Protein AF-A0A259KU81-F1 (afdb_monomer_lite)

Foldseek 3Di:
DQAPVLLVLLVVLLVLLVVLLVCQQVDPPDDDDDPVVVVVVVVVVVVVCVVVVVCLVVPQQVPAPDPVDRVVSSVVVVVVVVVVVVVVVVVVVVVVVVVVVVCHDPNSNVVSNVSSVVSNVVSVVSVVVSVD

Radius of gyration: 19.54 Å; chains: 1; bounding box: 44×26×51 Å

pLDDT: mean 87.18, std 9.63, range [45.22, 97.5]

Secondary structure (DSSP, 8-state):
--SHHHHHHHHHHHHHHHHHHHTTTS---SPPPPHHHHHHHHHHHHHT-HHHHHHHHHHGGGG-S-TTSHHHHHHHHHHHHHHHHHHHHHHHHHHHHHHHHHS-THHHHHHHHHHHHHHHHHHHHHHHHTT-

Sequence (132 aa):
MAGGDCYVGAAYLVWLAVRQWRQAGAGTQEAAPSGRAAFARGLAVAFANPKTLLFHAAFLPQFVTDPAHPVPQIALLAGIFAMIALVGDMLWAIAADHARTALKGRFARVADRVSAVILAGGAA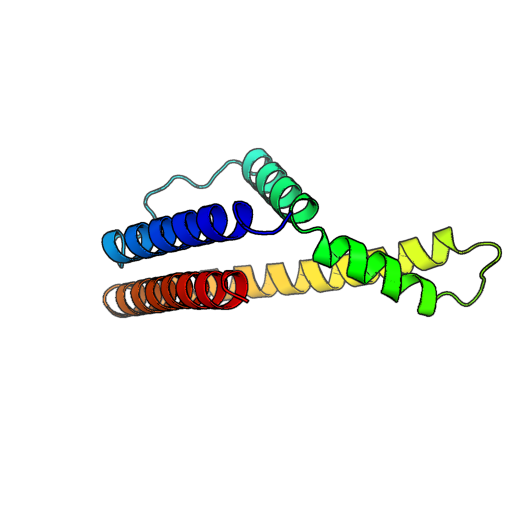ILLAAGRR

Structure (mmCIF, N/CA/C/O backbone):
data_AF-A0A259KU81-F1
#
_entry.id   AF-A0A259KU81-F1
#
loop_
_atom_site.group_PDB
_atom_site.id
_atom_site.type_symbol
_atom_site.label_atom_id
_atom_site.label_alt_id
_atom_site.label_comp_id
_atom_site.label_asym_id
_atom_site.label_entity_id
_atom_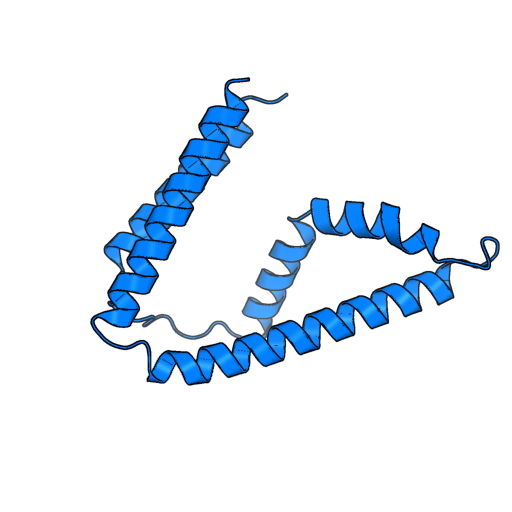site.label_seq_id
_atom_site.pdbx_PDB_ins_code
_atom_site.Cartn_x
_atom_site.Cartn_y
_atom_site.Cartn_z
_atom_site.occupancy
_atom_site.B_iso_or_equiv
_atom_site.auth_seq_id
_atom_site.auth_comp_id
_atom_site.auth_asym_id
_atom_site.auth_atom_id
_atom_site.pdbx_PDB_model_num
ATOM 1 N N . MET A 1 1 ? -19.150 -2.219 -22.725 1.00 45.22 1 MET A N 1
ATOM 2 C CA . MET A 1 1 ? -19.368 -3.231 -21.665 1.00 45.22 1 MET A CA 1
ATOM 3 C C . MET A 1 1 ? -19.190 -2.583 -20.282 1.00 45.22 1 MET A C 1
ATOM 5 O O . MET A 1 1 ? -18.339 -3.020 -19.534 1.00 45.22 1 MET A O 1
ATOM 9 N N . ALA A 1 2 ? -19.914 -1.500 -19.955 1.00 49.66 2 ALA A N 1
ATOM 10 C CA . ALA A 1 2 ? -19.482 -0.556 -18.900 1.00 49.66 2 ALA A CA 1
ATOM 11 C C . ALA A 1 2 ? -20.520 -0.263 -17.791 1.00 49.66 2 ALA A C 1
ATOM 13 O O . ALA A 1 2 ? -20.367 0.702 -17.054 1.00 49.66 2 ALA A O 1
ATOM 14 N N . GLY A 1 3 ? -21.580 -1.071 -17.671 1.00 55.84 3 GLY A N 1
ATOM 15 C CA . GLY A 1 3 ? -22.645 -0.830 -16.687 1.00 55.84 3 GLY A CA 1
ATOM 16 C C . GLY A 1 3 ? -22.517 -1.653 -15.404 1.00 55.84 3 GLY A C 1
ATOM 17 O O . GLY A 1 3 ? -22.593 -1.103 -14.320 1.00 55.84 3 GLY A O 1
ATOM 18 N N . GLY A 1 4 ? -22.322 -2.972 -15.496 1.00 62.69 4 GLY A N 1
ATOM 19 C CA . GLY A 1 4 ? -22.453 -3.877 -14.341 1.00 62.69 4 GLY A CA 1
ATOM 20 C C . GLY A 1 4 ? -21.360 -3.731 -13.276 1.00 62.69 4 GLY A C 1
ATOM 21 O O . GLY A 1 4 ? -21.645 -3.754 -12.078 1.00 62.69 4 GLY A O 1
ATOM 22 N N . ASP A 1 5 ? -20.116 -3.532 -13.708 1.00 77.38 5 ASP A N 1
ATOM 23 C CA . ASP A 1 5 ? -18.940 -3.631 -12.836 1.00 77.38 5 ASP A CA 1
ATOM 24 C C . ASP A 1 5 ? -18.852 -2.474 -11.829 1.00 77.38 5 ASP A C 1
ATOM 26 O O . ASP A 1 5 ? -18.386 -2.648 -10.699 1.00 77.38 5 ASP A O 1
ATOM 30 N N . CYS A 1 6 ? -19.356 -1.292 -12.203 1.00 84.25 6 CYS A N 1
ATOM 31 C CA . CYS A 1 6 ? -19.356 -0.120 -11.330 1.00 84.25 6 CYS A CA 1
ATOM 32 C C . CYS A 1 6 ? -20.361 -0.267 -10.178 1.00 84.25 6 CYS A C 1
ATOM 34 O O . CYS A 1 6 ? -20.059 0.144 -9.057 1.00 84.25 6 CYS A O 1
ATOM 36 N N . TYR A 1 7 ? -21.508 -0.916 -10.412 1.00 87.75 7 TYR A N 1
ATOM 37 C CA . TYR A 1 7 ? -22.489 -1.201 -9.364 1.00 87.75 7 TYR A CA 1
ATOM 38 C C . TYR A 1 7 ? -21.961 -2.232 -8.371 1.00 87.75 7 TYR A C 1
ATOM 40 O O . TYR A 1 7 ? -22.133 -2.052 -7.166 1.00 87.75 7 TYR A O 1
ATOM 48 N N . VAL A 1 8 ? -21.272 -3.273 -8.853 1.00 90.25 8 VAL A N 1
ATOM 49 C CA . VAL A 1 8 ? -20.635 -4.278 -7.986 1.00 90.25 8 VAL A CA 1
ATOM 50 C C . VAL A 1 8 ? -19.552 -3.628 -7.124 1.00 90.25 8 VAL A C 1
ATOM 52 O O . VAL A 1 8 ? -19.549 -3.800 -5.903 1.00 90.25 8 VAL A O 1
ATOM 55 N N . GLY A 1 9 ? -18.678 -2.817 -7.729 1.00 89.06 9 GLY A N 1
ATOM 56 C CA . GLY A 1 9 ? -17.652 -2.072 -6.999 1.00 89.06 9 GLY A CA 1
ATOM 57 C C . GLY A 1 9 ? -18.244 -1.107 -5.967 1.00 89.06 9 GLY A C 1
ATOM 58 O O . GLY A 1 9 ? -17.793 -1.067 -4.822 1.00 89.06 9 GLY A O 1
ATOM 59 N N . ALA A 1 10 ? -19.299 -0.376 -6.330 1.00 93.25 10 ALA A N 1
ATOM 60 C CA . ALA A 1 10 ? -19.965 0.556 -5.426 1.00 93.25 10 ALA A CA 1
ATOM 61 C C . ALA A 1 10 ? -20.660 -0.166 -4.264 1.00 93.25 10 ALA A C 1
ATOM 63 O O . ALA A 1 10 ? -20.514 0.252 -3.116 1.00 93.25 10 ALA A O 1
ATOM 64 N N . ALA A 1 11 ? -21.359 -1.272 -4.534 1.00 93.50 11 ALA A N 1
ATOM 65 C CA . ALA A 1 11 ? -21.980 -2.097 -3.502 1.00 93.50 11 ALA A CA 1
ATOM 66 C C . ALA A 1 11 ? -20.934 -2.635 -2.515 1.00 93.50 11 ALA A C 1
ATOM 68 O O . ALA A 1 11 ? -21.143 -2.583 -1.301 1.00 93.50 11 ALA A O 1
ATOM 69 N N . TYR A 1 12 ? -19.778 -3.078 -3.019 1.00 93.12 12 TYR A N 1
ATOM 70 C CA . TYR A 1 12 ? -18.670 -3.530 -2.182 1.00 93.12 12 TYR A CA 1
ATOM 71 C C . TYR A 1 12 ? -18.095 -2.403 -1.306 1.00 93.12 12 TYR A C 1
ATOM 73 O O . TYR A 1 12 ? -17.877 -2.603 -0.110 1.00 93.12 12 TYR A O 1
ATOM 81 N N . LEU A 1 13 ? -17.909 -1.199 -1.859 1.00 93.38 13 LEU A N 1
ATOM 82 C CA . LEU A 1 13 ? -17.446 -0.031 -1.099 1.00 93.38 13 LEU A CA 1
ATOM 83 C C . LEU A 1 13 ? -18.444 0.396 -0.014 1.00 93.38 13 LEU A C 1
ATOM 85 O O . LEU A 1 13 ? -18.030 0.686 1.108 1.00 93.38 13 LEU A O 1
ATOM 89 N N . VAL A 1 14 ? -19.749 0.384 -0.309 1.00 95.88 14 VAL A N 1
ATOM 90 C CA . VAL A 1 14 ? -20.796 0.652 0.693 1.00 95.88 14 VAL A CA 1
ATOM 91 C C . VAL A 1 14 ? -20.769 -0.405 1.793 1.00 95.88 14 VAL A C 1
ATOM 93 O O . VAL A 1 14 ? -20.819 -0.062 2.975 1.00 95.88 14 VAL A O 1
ATOM 96 N N . TRP A 1 15 ? -20.638 -1.684 1.433 1.00 95.75 15 TRP A N 1
ATOM 97 C CA . TRP A 1 15 ? -20.514 -2.762 2.411 1.00 95.75 15 TRP A CA 1
ATOM 98 C C . TRP A 1 15 ? -19.297 -2.563 3.329 1.00 95.75 15 TRP A C 1
ATOM 100 O O . TRP A 1 15 ? -19.438 -2.651 4.552 1.00 95.75 15 TRP A O 1
ATOM 110 N N . LEU A 1 16 ? -18.129 -2.215 2.773 1.00 93.69 16 LEU A N 1
ATOM 111 C CA . LEU A 1 16 ? -16.933 -1.892 3.556 1.00 93.69 16 LEU A CA 1
ATOM 112 C C . LEU A 1 16 ? -17.142 -0.672 4.463 1.00 93.69 16 LEU A C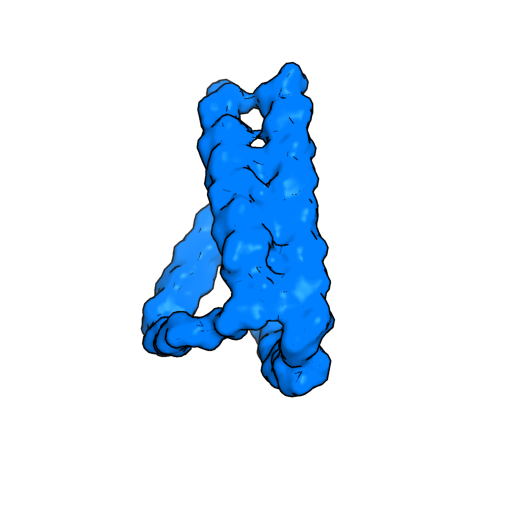 1
ATOM 114 O O . LEU A 1 16 ? -16.766 -0.723 5.634 1.00 93.69 16 LEU A O 1
ATOM 118 N N . ALA A 1 17 ? -17.773 0.393 3.960 1.00 94.75 17 ALA A N 1
ATOM 119 C CA . ALA A 1 17 ? -18.068 1.597 4.734 1.00 94.75 17 ALA A CA 1
ATOM 120 C C . ALA A 1 17 ? -18.962 1.289 5.946 1.00 94.75 17 ALA A C 1
ATOM 122 O O . ALA A 1 17 ? -18.643 1.674 7.073 1.00 94.75 17 ALA A O 1
ATOM 123 N N . VAL A 1 18 ? -20.049 0.537 5.738 1.00 95.19 18 VAL A N 1
ATOM 124 C CA . VAL A 1 18 ? -20.956 0.109 6.815 1.00 95.19 18 VAL A CA 1
ATOM 125 C C . VAL A 1 18 ? -20.222 -0.775 7.819 1.00 95.19 18 VAL A C 1
ATOM 127 O O . VAL A 1 18 ? -20.380 -0.592 9.029 1.00 95.19 18 VAL A O 1
ATOM 130 N N . ARG A 1 19 ? -19.400 -1.718 7.344 1.00 93.12 19 ARG A N 1
ATOM 131 C CA . ARG A 1 19 ? -18.616 -2.600 8.215 1.00 93.12 19 ARG A CA 1
ATOM 132 C C . ARG A 1 19 ? -17.658 -1.799 9.098 1.00 93.12 19 ARG A C 1
ATOM 134 O O . ARG A 1 19 ? -17.673 -1.990 10.313 1.00 93.12 19 ARG A O 1
ATOM 141 N N . GLN A 1 20 ? -16.905 -0.867 8.511 1.00 91.50 20 GLN A N 1
ATOM 142 C CA . GLN A 1 20 ? -15.965 -0.009 9.236 1.00 91.50 20 GLN A CA 1
ATOM 143 C C . GLN A 1 20 ? -16.686 0.890 10.247 1.00 91.50 20 GLN A C 1
ATOM 145 O O . GLN A 1 20 ? -16.250 1.011 11.389 1.00 91.50 20 GLN A O 1
ATOM 150 N N . TRP A 1 21 ? -17.833 1.467 9.871 1.00 93.62 21 TRP A N 1
ATOM 151 C CA . TRP A 1 21 ? -18.625 2.312 10.768 1.00 93.62 21 TRP A CA 1
ATOM 152 C C . TRP A 1 21 ? -19.150 1.543 11.987 1.00 93.62 21 TRP A C 1
ATOM 154 O O . TRP A 1 21 ? -19.109 2.055 13.108 1.00 93.62 21 TRP A O 1
ATOM 164 N N . ARG A 1 22 ? -19.631 0.307 11.787 1.00 90.94 22 ARG A N 1
ATOM 165 C CA . ARG A 1 22 ? -20.153 -0.553 12.866 1.00 90.94 22 ARG A CA 1
ATOM 166 C C . ARG A 1 22 ? -19.056 -1.050 13.805 1.00 90.94 22 ARG A C 1
ATOM 168 O O . ARG A 1 22 ? -19.321 -1.229 14.988 1.00 90.94 22 ARG A O 1
ATOM 175 N N . GLN A 1 23 ? -17.846 -1.253 13.290 1.00 87.69 23 GLN A N 1
ATOM 176 C CA . GLN A 1 23 ? -16.688 -1.716 14.062 1.00 87.69 23 GLN A CA 1
ATOM 177 C C . GLN A 1 23 ? -15.838 -0.563 14.628 1.00 87.69 23 GLN A C 1
ATOM 179 O O . GLN A 1 23 ? -14.811 -0.809 15.259 1.00 87.69 23 GLN A O 1
ATOM 184 N N . ALA A 1 24 ? -16.264 0.693 14.446 1.00 87.56 24 ALA A N 1
ATOM 185 C CA . ALA A 1 24 ? -15.471 1.866 14.791 1.00 87.56 24 ALA A CA 1
ATOM 186 C C . ALA A 1 24 ? -15.089 1.918 16.282 1.00 87.56 24 ALA A C 1
ATOM 188 O O . ALA A 1 24 ? -15.939 2.048 17.173 1.00 87.56 24 ALA A O 1
ATOM 189 N N . GLY A 1 25 ? -13.785 1.886 16.555 1.00 80.50 25 GLY A N 1
ATOM 190 C CA . GLY A 1 25 ? -13.231 1.891 17.907 1.00 80.50 25 GLY A CA 1
ATOM 191 C C . GLY A 1 25 ? -13.403 0.581 18.688 1.00 80.50 25 GLY A C 1
ATOM 192 O O . GLY A 1 25 ? -13.095 0.575 19.877 1.00 80.50 25 GLY A O 1
ATOM 193 N N . ALA A 1 26 ? -13.868 -0.508 18.061 1.00 78.25 26 ALA A N 1
ATOM 194 C CA . ALA A 1 26 ? -13.935 -1.833 18.691 1.00 78.25 26 ALA A CA 1
ATOM 195 C C . ALA A 1 26 ? -12.544 -2.483 18.859 1.00 78.25 26 ALA A C 1
ATOM 197 O O . ALA A 1 26 ? -12.392 -3.432 19.626 1.00 78.25 26 ALA A O 1
ATOM 198 N N . GLY A 1 27 ? -11.525 -1.943 18.175 1.00 67.81 27 GLY A N 1
ATOM 199 C CA . GLY A 1 27 ? -10.197 -2.542 18.080 1.00 67.81 27 GLY A CA 1
ATOM 200 C C . GLY A 1 27 ? -10.204 -3.785 17.186 1.00 67.81 27 GLY A C 1
ATOM 201 O O . GLY A 1 27 ? -11.184 -4.522 17.105 1.00 67.81 27 GLY A O 1
ATOM 202 N N . THR A 1 28 ? -9.104 -4.034 16.482 1.00 65.06 28 THR A N 1
ATOM 203 C CA . THR A 1 28 ? -8.944 -5.269 15.709 1.00 65.06 28 THR A CA 1
ATOM 204 C C . THR A 1 28 ? -8.655 -6.420 16.674 1.00 65.06 28 THR A C 1
ATOM 206 O O . THR A 1 28 ? -7.525 -6.541 17.141 1.00 65.06 28 THR A O 1
ATOM 209 N N . GLN A 1 29 ? -9.664 -7.238 16.990 1.00 59.84 29 GLN A N 1
ATOM 210 C CA . GLN A 1 29 ? -9.492 -8.498 17.737 1.00 59.84 29 GLN A CA 1
ATOM 211 C C . GLN A 1 29 ? -9.156 -9.691 16.827 1.00 59.84 29 GLN A C 1
ATOM 213 O O . GLN A 1 29 ? -8.969 -10.804 17.309 1.00 59.84 29 GLN A O 1
ATOM 218 N N . GLU A 1 30 ? -9.089 -9.484 15.510 1.00 66.19 30 GLU A N 1
ATOM 219 C CA . GLU A 1 30 ? -8.696 -10.539 14.580 1.00 66.19 30 GLU A CA 1
ATOM 220 C C . GLU A 1 30 ? -7.235 -10.936 14.792 1.00 66.19 30 GLU A C 1
ATOM 222 O O . GLU A 1 30 ? -6.340 -10.088 14.863 1.00 66.19 30 GLU A O 1
ATOM 227 N N . ALA A 1 31 ? -7.006 -12.247 14.865 1.00 72.62 31 ALA A N 1
ATOM 228 C CA . ALA A 1 31 ? -5.670 -12.812 14.875 1.00 72.62 31 ALA A CA 1
ATOM 229 C C . ALA A 1 31 ? -4.915 -12.371 13.616 1.00 72.62 31 ALA A C 1
ATOM 231 O O . ALA A 1 31 ? -5.461 -12.392 12.508 1.00 72.62 31 ALA A O 1
ATOM 232 N N . ALA A 1 32 ? -3.651 -11.981 13.786 1.00 76.44 32 ALA A N 1
ATOM 233 C CA . ALA A 1 32 ? -2.810 -11.621 12.658 1.00 76.44 32 ALA A CA 1
ATOM 234 C C . ALA A 1 32 ? -2.733 -12.811 11.679 1.00 76.44 32 ALA A C 1
ATOM 236 O O . ALA A 1 32 ? -2.471 -13.940 12.110 1.00 76.44 32 ALA A O 1
ATOM 237 N N . PRO A 1 33 ? -2.972 -12.596 10.372 1.00 79.56 33 PRO A N 1
ATOM 238 C CA . PRO A 1 33 ? -2.842 -13.663 9.393 1.00 79.56 33 PRO A CA 1
ATOM 239 C C . PRO A 1 33 ? -1.403 -14.186 9.384 1.00 79.56 33 PRO A C 1
ATOM 241 O O . PRO A 1 33 ? -0.453 -13.435 9.607 1.00 79.56 33 PRO A O 1
ATOM 244 N N . SER A 1 34 ? -1.229 -15.476 9.084 1.00 90.50 34 SER A N 1
ATOM 245 C CA . SER A 1 34 ? 0.112 -16.038 8.898 1.00 90.50 34 SER A CA 1
ATOM 246 C C . SER A 1 34 ? 0.867 -15.287 7.795 1.00 90.50 34 SER A C 1
ATOM 248 O O . SER A 1 34 ? 0.259 -14.803 6.836 1.00 90.50 34 SER A O 1
ATOM 250 N N . GLY A 1 35 ? 2.202 -15.238 7.880 1.00 88.94 35 GLY A N 1
ATOM 251 C CA . GLY A 1 35 ? 3.023 -14.535 6.884 1.00 88.94 35 GLY A CA 1
ATOM 252 C C . GLY A 1 35 ? 2.757 -14.996 5.445 1.00 88.94 35 GLY A C 1
ATOM 253 O O . GLY A 1 35 ? 2.702 -14.180 4.530 1.00 88.94 35 GLY A O 1
ATOM 254 N N . ARG A 1 36 ? 2.476 -16.293 5.247 1.00 92.81 36 ARG A N 1
ATOM 255 C CA . ARG A 1 36 ? 2.094 -16.850 3.937 1.00 92.81 36 ARG A CA 1
ATOM 256 C C . ARG A 1 36 ? 0.745 -16.326 3.442 1.00 92.81 36 ARG A C 1
ATOM 258 O O . ARG A 1 36 ? 0.627 -15.979 2.272 1.00 92.81 36 ARG A O 1
ATOM 265 N N . ALA A 1 37 ? -0.259 -16.248 4.316 1.00 91.38 37 ALA A N 1
ATOM 266 C CA . ALA A 1 37 ? -1.575 -15.722 3.957 1.00 91.38 37 ALA A CA 1
ATOM 267 C C . ALA A 1 37 ? -1.519 -14.217 3.651 1.00 91.38 37 ALA A C 1
ATOM 269 O O . ALA A 1 37 ? -2.136 -13.761 2.688 1.00 91.38 37 ALA A O 1
ATOM 270 N N . ALA A 1 38 ? -0.741 -13.457 4.428 1.00 87.88 38 ALA A N 1
ATOM 271 C CA . ALA A 1 38 ? -0.504 -12.039 4.176 1.00 87.88 38 ALA A CA 1
ATOM 272 C C . ALA A 1 38 ? 0.193 -11.816 2.822 1.00 87.88 38 ALA A C 1
ATOM 274 O O . ALA A 1 38 ? -0.272 -11.001 2.026 1.00 87.88 38 ALA A O 1
ATOM 275 N N . PHE A 1 39 ? 1.239 -12.597 2.524 1.00 89.12 39 PHE A N 1
ATOM 276 C CA . PHE A 1 39 ? 1.939 -12.551 1.239 1.00 89.12 39 PHE A CA 1
ATOM 277 C C . PHE A 1 39 ? 1.013 -12.884 0.063 1.00 89.12 39 PHE A C 1
ATOM 279 O O . PHE A 1 39 ? 0.938 -12.116 -0.891 1.00 89.12 39 PHE A O 1
ATOM 286 N N . ALA A 1 40 ? 0.252 -13.981 0.147 1.00 93.69 40 ALA A N 1
ATOM 287 C CA . ALA A 1 40 ? -0.677 -14.379 -0.910 1.00 93.69 40 ALA A CA 1
ATOM 288 C C . ALA A 1 40 ? -1.758 -13.315 -1.161 1.00 93.69 40 ALA A C 1
ATOM 290 O O . ALA A 1 40 ? -2.078 -13.012 -2.309 1.00 93.69 40 ALA A O 1
ATOM 291 N N . ARG A 1 41 ? -2.288 -12.701 -0.094 1.00 89.44 41 ARG A N 1
ATOM 292 C CA . ARG A 1 41 ? -3.256 -11.606 -0.209 1.00 89.44 41 ARG A CA 1
ATOM 293 C C . ARG A 1 41 ? -2.636 -10.368 -0.857 1.00 89.44 41 ARG A C 1
ATOM 295 O O . ARG A 1 41 ? -3.268 -9.779 -1.727 1.00 89.44 41 ARG A O 1
ATOM 302 N N . GLY A 1 42 ? -1.419 -9.993 -0.462 1.00 88.31 42 GLY A N 1
ATOM 303 C CA . GLY A 1 42 ? -0.684 -8.883 -1.075 1.00 88.31 42 GLY A CA 1
ATOM 304 C C . GLY A 1 42 ? -0.434 -9.118 -2.564 1.00 88.31 42 GLY A C 1
ATOM 305 O O . GLY A 1 42 ? -0.731 -8.252 -3.383 1.00 88.31 42 GLY A O 1
ATOM 306 N N . LEU A 1 43 ? 0.007 -10.326 -2.922 1.00 88.88 43 LEU A N 1
ATOM 307 C CA . LEU A 1 43 ? 0.228 -10.730 -4.307 1.00 88.88 43 LEU A CA 1
ATOM 308 C C . LEU A 1 43 ? -1.066 -10.667 -5.132 1.00 88.88 43 LEU A C 1
ATOM 310 O O . LEU A 1 43 ? -1.073 -10.111 -6.228 1.00 88.88 43 LEU A O 1
ATOM 314 N N . ALA A 1 44 ? -2.175 -11.177 -4.588 1.00 91.00 44 ALA A N 1
ATOM 315 C CA . ALA A 1 44 ? -3.478 -11.127 -5.247 1.00 91.00 44 ALA A CA 1
ATOM 316 C C . ALA A 1 44 ? -3.947 -9.683 -5.482 1.00 91.00 44 ALA A C 1
ATOM 318 O O . ALA A 1 44 ? -4.415 -9.363 -6.571 1.00 91.00 44 ALA A O 1
ATOM 319 N N . VAL A 1 45 ? -3.779 -8.798 -4.494 1.00 86.56 45 VAL A N 1
ATOM 320 C CA . VAL A 1 45 ? -4.114 -7.370 -4.628 1.00 86.56 45 VAL A CA 1
ATOM 321 C C . VAL A 1 45 ? -3.228 -6.687 -5.673 1.00 86.56 45 VAL A C 1
ATOM 323 O O . VAL A 1 45 ? -3.734 -5.898 -6.468 1.00 86.56 45 VAL A O 1
ATOM 326 N N . ALA A 1 46 ? -1.931 -7.007 -5.708 1.00 84.19 46 ALA A N 1
ATOM 327 C CA . ALA A 1 46 ? -0.998 -6.443 -6.679 1.00 84.19 46 ALA A CA 1
ATOM 328 C C . ALA A 1 46 ? -1.370 -6.832 -8.120 1.00 84.19 46 ALA A C 1
ATOM 330 O O . ALA A 1 46 ? -1.466 -5.959 -8.981 1.00 84.19 46 ALA A O 1
ATOM 331 N N . PHE A 1 47 ? -1.655 -8.114 -8.374 1.00 84.38 47 PHE A N 1
ATOM 332 C CA . PHE A 1 47 ? -2.083 -8.579 -9.699 1.00 84.38 47 PHE A CA 1
ATOM 333 C C . PHE A 1 47 ? -3.484 -8.098 -10.087 1.00 84.38 47 PHE A C 1
ATOM 335 O O . PHE A 1 47 ? -3.729 -7.816 -11.258 1.00 84.38 47 PHE A O 1
ATOM 342 N N . ALA A 1 48 ? -4.395 -7.956 -9.121 1.00 85.88 48 ALA A N 1
ATOM 343 C CA . ALA A 1 48 ? -5.733 -7.422 -9.361 1.00 85.88 48 ALA A CA 1
ATOM 344 C C . ALA A 1 48 ? -5.738 -5.920 -9.696 1.00 85.88 48 ALA A C 1
ATOM 346 O O . ALA A 1 48 ? -6.778 -5.398 -10.095 1.00 85.88 48 ALA A O 1
ATOM 347 N N . ASN A 1 49 ? -4.608 -5.219 -9.543 1.00 83.69 49 ASN A N 1
ATOM 348 C CA . ASN A 1 49 ? -4.455 -3.817 -9.916 1.00 83.69 49 ASN A CA 1
ATOM 349 C C . ASN A 1 49 ? -3.725 -3.682 -11.270 1.00 83.69 49 ASN A C 1
ATOM 351 O O . ASN A 1 49 ? -2.522 -3.398 -11.311 1.00 83.69 49 ASN A O 1
ATOM 355 N N . PRO A 1 50 ? -4.435 -3.829 -12.409 1.00 82.06 50 PRO A N 1
ATOM 356 C CA . PRO A 1 50 ? -3.817 -3.754 -13.730 1.00 82.06 50 PRO A CA 1
ATOM 357 C C . PRO A 1 50 ? -3.260 -2.362 -14.028 1.00 82.06 50 PRO A C 1
ATOM 359 O O . PRO A 1 50 ? -2.353 -2.230 -14.843 1.00 82.06 50 PRO A O 1
ATOM 362 N N . LYS A 1 51 ? -3.759 -1.314 -13.356 1.00 84.38 51 LYS A N 1
ATOM 363 C CA . LYS A 1 51 ? -3.290 0.060 -13.562 1.00 84.38 51 LYS A CA 1
ATOM 364 C C . LYS A 1 51 ? -1.803 0.184 -13.245 1.00 84.38 51 LYS A C 1
ATOM 366 O O . LYS A 1 51 ? -1.080 0.824 -14.001 1.00 84.38 51 LYS A O 1
ATOM 371 N N . THR A 1 52 ? -1.348 -0.450 -12.165 1.00 84.00 52 THR A N 1
ATOM 372 C CA . THR A 1 52 ? 0.067 -0.447 -11.784 1.00 84.00 52 THR A CA 1
ATOM 373 C C . THR A 1 52 ? 0.913 -1.136 -12.848 1.00 84.00 52 THR A C 1
ATOM 375 O O . THR A 1 52 ? 1.907 -0.566 -13.290 1.00 84.00 52 THR A O 1
ATOM 378 N N . LEU A 1 53 ? 0.507 -2.320 -13.311 1.00 85.94 53 LEU A N 1
ATOM 379 C CA . LEU A 1 53 ? 1.236 -3.058 -14.348 1.00 8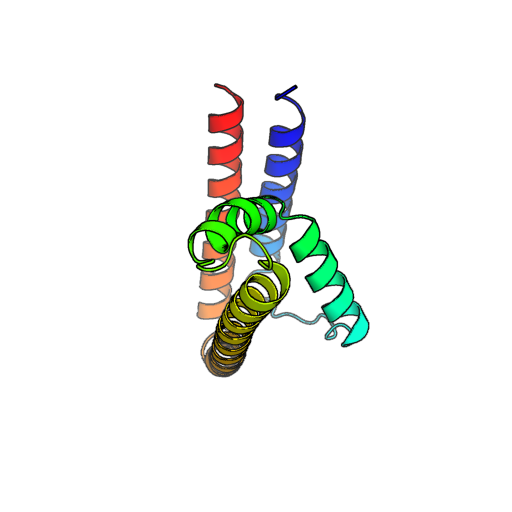5.94 53 LEU A CA 1
ATOM 380 C C . LEU A 1 53 ? 1.312 -2.269 -15.659 1.00 85.94 53 LEU A C 1
ATOM 382 O O . LEU A 1 53 ? 2.391 -2.122 -16.223 1.00 85.94 53 LEU A O 1
ATOM 386 N N . LEU A 1 54 ? 0.185 -1.705 -16.101 1.00 90.19 54 LEU A N 1
ATOM 387 C CA . LEU A 1 54 ? 0.106 -0.897 -17.318 1.00 90.19 54 LEU A CA 1
ATOM 388 C C . LEU A 1 54 ? 0.956 0.373 -17.224 1.00 90.19 54 LEU A C 1
ATOM 390 O O . LEU A 1 54 ? 1.631 0.721 -18.188 1.00 90.19 54 LEU A O 1
ATOM 394 N N . PHE A 1 55 ? 0.962 1.042 -16.067 1.00 89.44 55 PHE A N 1
ATOM 395 C CA . PHE A 1 55 ? 1.812 2.209 -15.842 1.00 89.44 55 PHE A CA 1
ATOM 396 C C . PHE A 1 55 ? 3.293 1.851 -15.991 1.00 89.44 55 PHE A C 1
ATOM 398 O O . PHE A 1 55 ? 3.996 2.491 -16.765 1.00 89.44 55 PHE A O 1
ATOM 405 N N . HIS A 1 56 ? 3.760 0.796 -15.320 1.00 88.00 56 HIS A N 1
ATOM 406 C CA . HIS A 1 56 ? 5.161 0.379 -15.412 1.00 88.00 56 HIS A CA 1
ATOM 407 C C . HIS A 1 56 ? 5.526 -0.104 -16.816 1.00 88.00 56 HIS A C 1
ATOM 409 O O . HIS A 1 56 ? 6.581 0.266 -17.323 1.00 88.00 56 HIS A O 1
ATOM 415 N N . ALA A 1 57 ? 4.649 -0.872 -17.466 1.00 87.94 57 ALA A N 1
ATOM 416 C CA . ALA A 1 57 ? 4.859 -1.341 -18.833 1.00 87.94 57 ALA A CA 1
ATOM 417 C C . ALA A 1 57 ? 4.967 -0.185 -19.838 1.00 87.94 57 ALA A C 1
ATOM 419 O O . ALA A 1 57 ? 5.746 -0.272 -20.781 1.00 87.94 57 ALA A O 1
ATOM 420 N N . ALA A 1 58 ? 4.220 0.903 -19.633 1.00 90.44 58 ALA A N 1
ATOM 421 C CA . ALA A 1 58 ? 4.283 2.082 -20.491 1.00 90.44 58 ALA A CA 1
ATOM 422 C C . ALA A 1 58 ? 5.450 3.021 -20.143 1.00 90.44 58 ALA A C 1
ATOM 424 O O . ALA A 1 58 ? 5.972 3.696 -21.029 1.00 90.44 58 ALA A O 1
ATOM 425 N N . PHE A 1 59 ? 5.838 3.096 -18.868 1.00 90.75 59 PHE A N 1
ATOM 426 C CA . PHE A 1 59 ? 6.769 4.105 -18.359 1.00 90.75 59 PHE A CA 1
ATOM 427 C C . PHE A 1 59 ? 8.216 3.607 -18.286 1.00 90.75 59 PHE A C 1
ATOM 429 O O . PHE A 1 59 ? 9.114 4.315 -18.725 1.00 90.75 59 PHE A O 1
ATOM 436 N N . LEU A 1 60 ? 8.465 2.386 -17.793 1.00 88.19 60 LEU A N 1
ATOM 437 C CA . LEU A 1 60 ? 9.828 1.862 -17.621 1.00 88.19 60 LEU A CA 1
ATOM 438 C C . LEU A 1 60 ? 10.637 1.792 -18.927 1.00 88.19 60 LEU A C 1
ATOM 440 O O . LEU A 1 60 ? 11.801 2.195 -18.896 1.00 88.19 60 LEU A O 1
ATOM 444 N N . PRO A 1 61 ? 10.074 1.361 -20.076 1.00 87.00 61 PRO A N 1
ATOM 445 C CA . PRO A 1 61 ? 10.827 1.327 -21.330 1.00 87.00 61 PRO A CA 1
ATOM 446 C C . PRO A 1 61 ? 11.330 2.700 -21.789 1.00 87.00 61 PRO A C 1
ATOM 448 O O . PRO A 1 61 ? 12.307 2.766 -22.523 1.00 87.00 61 PRO A O 1
ATOM 451 N N . GLN A 1 62 ? 10.706 3.798 -21.343 1.00 90.06 62 GLN A N 1
ATOM 452 C CA . GLN A 1 62 ? 11.102 5.160 -21.726 1.00 90.06 62 GLN A CA 1
ATOM 453 C C . GLN A 1 62 ? 12.460 5.573 -21.139 1.00 90.06 62 GLN A C 1
ATOM 455 O O . GLN A 1 62 ? 13.075 6.513 -21.632 1.00 90.06 62 GLN A O 1
ATOM 460 N N . PHE A 1 63 ? 12.932 4.872 -20.105 1.00 89.81 63 PHE A N 1
ATOM 461 C CA . PHE A 1 63 ? 14.226 5.117 -19.460 1.00 89.81 63 PHE A CA 1
ATOM 462 C C . PHE A 1 63 ? 15.326 4.173 -19.955 1.00 89.81 63 PHE A C 1
ATOM 464 O O . PHE A 1 63 ? 16.454 4.247 -19.469 1.00 89.81 63 PHE A O 1
ATOM 471 N N . VAL A 1 64 ? 15.008 3.273 -20.890 1.00 93.00 64 VAL A N 1
ATOM 472 C CA . VAL A 1 64 ? 15.977 2.335 -21.455 1.00 93.00 64 VAL A CA 1
ATOM 473 C C . VAL A 1 64 ? 16.798 3.038 -22.529 1.00 93.00 64 VAL A C 1
ATOM 475 O O . VAL A 1 64 ? 16.252 3.578 -23.489 1.00 93.00 64 VAL A O 1
ATOM 478 N N . THR A 1 65 ? 18.120 3.006 -22.382 1.00 92.75 65 THR A N 1
ATOM 479 C CA . THR A 1 65 ? 19.061 3.635 -23.322 1.00 92.75 65 THR A CA 1
ATOM 480 C C . THR A 1 65 ? 19.600 2.672 -24.376 1.00 92.75 65 THR A C 1
ATOM 482 O O . THR A 1 65 ? 20.059 3.126 -25.420 1.00 92.75 65 THR A O 1
ATOM 485 N N . ASP A 1 66 ? 19.518 1.361 -24.127 1.00 90.69 66 ASP A N 1
ATOM 486 C CA . ASP A 1 66 ? 19.875 0.300 -25.074 1.00 90.69 66 ASP A CA 1
ATOM 487 C C . ASP A 1 66 ? 18.628 -0.526 -25.447 1.00 90.69 66 ASP A C 1
ATOM 489 O O . ASP A 1 66 ? 18.274 -1.484 -24.750 1.00 90.69 66 ASP A O 1
ATOM 493 N N . PRO A 1 67 ? 17.932 -0.169 -26.543 1.00 84.62 67 PRO A N 1
ATOM 494 C CA . PRO A 1 67 ? 16.737 -0.881 -26.982 1.00 84.62 67 PRO A CA 1
ATOM 495 C C . PRO A 1 67 ? 17.022 -2.286 -27.527 1.00 84.62 67 PRO A C 1
ATOM 497 O O . PRO A 1 67 ? 16.088 -3.080 -27.631 1.00 84.62 67 PRO A O 1
ATOM 500 N N . ALA A 1 68 ? 18.271 -2.602 -27.898 1.00 90.19 68 ALA A N 1
ATOM 501 C CA . ALA A 1 68 ? 18.634 -3.918 -28.424 1.00 90.19 68 ALA A CA 1
ATOM 502 C C . ALA A 1 68 ? 18.692 -4.971 -27.306 1.00 90.19 68 ALA A C 1
ATOM 504 O O . ALA A 1 68 ? 18.361 -6.138 -27.528 1.00 90.19 68 ALA A O 1
ATOM 505 N N . HIS A 1 69 ? 19.034 -4.547 -26.086 1.00 91.31 69 HIS A N 1
ATOM 506 C CA . HIS A 1 69 ? 19.088 -5.401 -24.900 1.00 91.31 69 HIS A CA 1
ATOM 507 C C . HIS A 1 69 ? 18.383 -4.751 -23.693 1.00 91.31 69 HIS A C 1
ATOM 509 O O . HIS A 1 69 ? 19.018 -4.445 -22.683 1.00 91.31 69 HIS A O 1
ATOM 515 N N . PRO A 1 70 ? 17.045 -4.585 -23.733 1.00 90.81 70 PRO A N 1
ATOM 516 C CA . PRO A 1 70 ? 16.325 -3.781 -22.746 1.00 90.81 70 PRO A CA 1
ATOM 517 C C . PRO A 1 70 ? 16.130 -4.496 -21.399 1.00 90.81 70 PRO A C 1
ATOM 519 O O . PRO A 1 70 ? 15.944 -3.851 -20.368 1.00 90.81 70 PRO A O 1
ATOM 522 N N . VAL A 1 71 ? 16.163 -5.835 -21.385 1.00 93.44 71 VAL A N 1
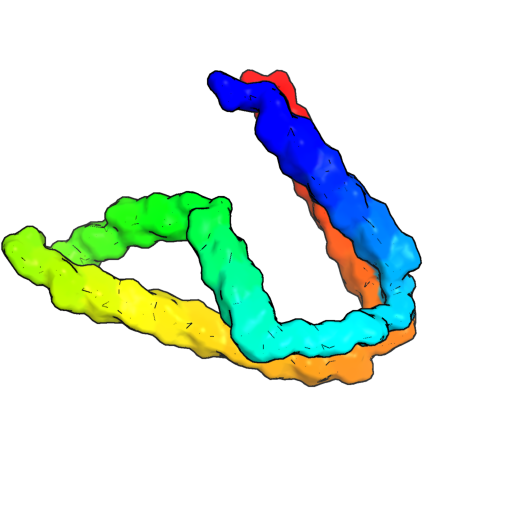ATOM 523 C CA . VAL A 1 71 ? 15.781 -6.660 -20.223 1.00 93.44 71 VAL A CA 1
ATOM 524 C C . VAL A 1 71 ? 16.590 -6.340 -18.956 1.00 93.44 71 VAL A C 1
ATOM 526 O O . VAL A 1 71 ? 15.960 -6.135 -17.918 1.00 93.44 71 VAL A O 1
ATOM 529 N N . PRO A 1 72 ? 17.936 -6.242 -18.980 1.00 94.56 72 PRO A N 1
ATOM 530 C CA . PRO A 1 72 ? 18.710 -5.945 -17.774 1.00 94.56 72 PRO A CA 1
ATOM 531 C C . PRO A 1 72 ? 18.406 -4.559 -17.194 1.00 94.56 72 PRO A C 1
ATOM 533 O O . PRO A 1 72 ? 18.282 -4.420 -15.978 1.00 94.56 72 PRO A O 1
ATOM 536 N N . GLN A 1 73 ? 18.234 -3.541 -18.048 1.00 93.88 73 GLN A N 1
ATOM 537 C CA . GLN A 1 73 ? 17.904 -2.184 -17.599 1.00 93.88 73 GLN A CA 1
ATOM 538 C C . GLN A 1 73 ? 16.485 -2.115 -17.026 1.00 93.88 73 GLN A C 1
ATOM 540 O O . GLN A 1 73 ? 16.285 -1.541 -15.958 1.00 93.88 73 GLN A O 1
ATOM 545 N N . ILE A 1 74 ? 15.510 -2.760 -17.675 1.00 93.62 74 ILE A N 1
ATOM 546 C CA . ILE A 1 74 ? 14.138 -2.854 -17.154 1.00 93.62 74 ILE A CA 1
ATOM 547 C C . ILE A 1 74 ? 14.121 -3.580 -15.804 1.00 93.62 74 ILE A C 1
ATOM 549 O O . ILE A 1 74 ? 13.464 -3.110 -14.877 1.00 93.62 74 ILE A O 1
ATOM 553 N N . ALA A 1 75 ? 14.855 -4.689 -15.663 1.00 93.38 75 ALA A N 1
ATOM 554 C CA . ALA A 1 75 ? 14.946 -5.430 -14.406 1.00 93.38 75 ALA A CA 1
ATOM 555 C C . ALA A 1 75 ? 15.578 -4.589 -13.286 1.00 93.38 75 ALA A C 1
ATOM 557 O O . ALA A 1 75 ? 15.076 -4.590 -12.161 1.00 93.38 75 ALA A O 1
ATOM 558 N N . LEU A 1 76 ? 16.631 -3.826 -13.597 1.00 94.81 76 LEU A N 1
ATOM 559 C CA . LEU A 1 76 ? 17.257 -2.897 -12.657 1.00 94.81 76 LEU A CA 1
ATOM 560 C C . LEU A 1 76 ? 16.281 -1.798 -12.214 1.00 94.81 76 LEU A C 1
ATOM 562 O O . LEU A 1 76 ? 16.115 -1.580 -11.016 1.00 94.81 76 LEU A O 1
ATOM 566 N N . LEU A 1 77 ? 15.604 -1.138 -13.158 1.00 93.88 77 LEU A N 1
ATOM 567 C CA . LEU A 1 77 ? 14.635 -0.079 -12.862 1.00 93.88 77 LEU A CA 1
ATOM 568 C C . LEU A 1 77 ? 13.449 -0.604 -12.042 1.00 93.88 77 LEU A C 1
ATOM 570 O O . LEU A 1 77 ? 13.049 0.024 -11.062 1.00 93.88 77 LEU A O 1
ATOM 574 N N . ALA A 1 78 ? 12.922 -1.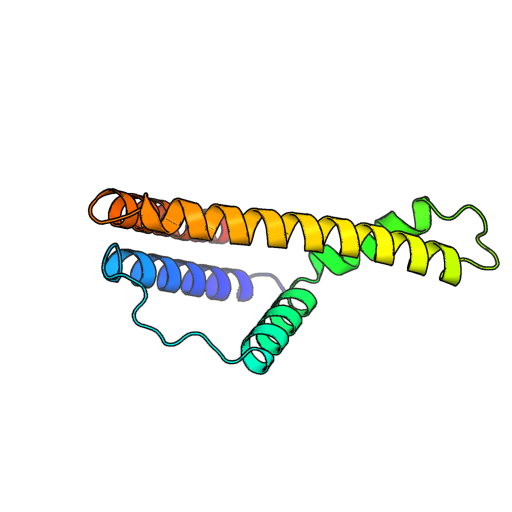778 -12.400 1.00 91.31 78 ALA A N 1
ATOM 575 C CA . ALA A 1 78 ? 11.875 -2.449 -11.636 1.00 91.31 78 ALA A CA 1
ATOM 576 C C . ALA A 1 78 ? 12.349 -2.799 -10.216 1.00 91.31 78 ALA A C 1
ATOM 578 O O . ALA A 1 78 ? 11.604 -2.600 -9.259 1.00 91.31 78 ALA A O 1
ATOM 579 N N . GLY A 1 79 ? 13.595 -3.262 -10.064 1.00 94.25 79 GLY A N 1
ATOM 580 C CA . GLY A 1 79 ? 14.209 -3.542 -8.767 1.00 94.25 79 GLY A CA 1
ATOM 581 C C . GLY A 1 79 ? 14.355 -2.293 -7.895 1.00 94.25 79 GLY A C 1
ATOM 582 O O . GLY A 1 79 ? 13.989 -2.322 -6.722 1.00 94.25 79 GLY A O 1
ATOM 583 N N . ILE A 1 80 ? 14.813 -1.176 -8.469 1.00 95.25 80 ILE A N 1
ATOM 584 C CA . ILE A 1 80 ? 14.903 0.117 -7.771 1.00 95.25 80 ILE A CA 1
ATOM 585 C C . ILE A 1 80 ? 13.513 0.571 -7.318 1.00 95.25 80 ILE A C 1
ATOM 587 O O . ILE A 1 80 ? 13.334 0.925 -6.153 1.00 95.25 80 ILE A O 1
ATOM 591 N N . PHE A 1 81 ? 12.518 0.519 -8.208 1.00 91.31 81 PHE A N 1
ATOM 592 C CA . PHE A 1 81 ? 11.144 0.885 -7.870 1.00 91.31 81 PHE A CA 1
ATOM 593 C C . PHE A 1 81 ? 10.589 0.014 -6.736 1.00 91.31 81 PHE A C 1
ATOM 595 O O . PHE A 1 81 ? 10.062 0.538 -5.754 1.00 91.31 81 PHE A O 1
ATOM 602 N N . ALA A 1 82 ? 10.757 -1.308 -6.835 1.00 90.75 82 ALA A N 1
ATOM 603 C CA . ALA A 1 82 ? 10.322 -2.248 -5.807 1.00 90.75 82 ALA A CA 1
ATOM 604 C C . ALA A 1 82 ? 11.016 -1.990 -4.462 1.00 90.75 82 ALA A C 1
ATOM 606 O O . ALA A 1 82 ? 10.373 -2.072 -3.418 1.00 90.75 82 ALA A O 1
ATOM 607 N N . MET A 1 83 ? 12.303 -1.632 -4.476 1.00 96.69 83 MET A N 1
ATOM 608 C CA . MET A 1 83 ? 13.059 -1.327 -3.264 1.00 96.69 83 MET A CA 1
ATOM 609 C C . MET A 1 83 ? 12.556 -0.045 -2.587 1.00 96.69 83 MET A C 1
ATOM 611 O O . MET A 1 83 ? 12.358 -0.024 -1.373 1.00 96.69 83 MET A O 1
ATOM 615 N N . ILE A 1 84 ? 12.297 1.007 -3.369 1.00 96.19 84 ILE A N 1
ATOM 616 C CA . ILE A 1 84 ? 11.718 2.260 -2.865 1.00 96.19 84 ILE A CA 1
ATOM 617 C C . ILE A 1 84 ? 10.332 2.001 -2.267 1.00 96.19 84 ILE A C 1
ATOM 619 O O . ILE A 1 84 ? 10.059 2.450 -1.154 1.00 96.19 84 ILE A O 1
ATOM 623 N N . ALA A 1 85 ? 9.482 1.249 -2.973 1.00 91.38 85 ALA A N 1
ATOM 624 C CA . ALA A 1 85 ? 8.153 0.886 -2.490 1.00 91.38 85 ALA A CA 1
ATOM 625 C C . ALA A 1 85 ? 8.230 0.092 -1.178 1.00 91.38 85 ALA A C 1
ATOM 627 O O . ALA A 1 85 ? 7.575 0.456 -0.207 1.00 91.38 85 ALA A O 1
ATOM 628 N N . LEU A 1 86 ? 9.097 -0.925 -1.112 1.00 92.56 86 LEU A N 1
ATOM 629 C CA . LEU A 1 86 ? 9.279 -1.742 0.086 1.00 92.56 86 LEU A CA 1
ATOM 630 C C . LEU A 1 86 ? 9.760 -0.909 1.281 1.00 92.56 86 LEU A C 1
ATOM 632 O O . LEU A 1 86 ? 9.206 -1.036 2.369 1.00 92.56 86 LEU A O 1
ATOM 636 N N . VAL A 1 87 ? 10.758 -0.039 1.097 1.00 97.50 87 VAL A N 1
ATOM 637 C CA . VAL A 1 87 ? 11.229 0.850 2.174 1.00 97.50 87 VAL A CA 1
ATOM 638 C C . VAL A 1 87 ? 10.118 1.794 2.620 1.00 97.50 87 VAL A C 1
ATOM 640 O O . VAL A 1 87 ? 9.906 1.945 3.821 1.00 97.50 87 VAL A O 1
ATOM 643 N N . GLY A 1 88 ? 9.385 2.393 1.680 1.00 96.94 88 GLY A N 1
ATOM 644 C CA . GLY A 1 88 ? 8.248 3.259 1.988 1.00 96.94 88 GLY A CA 1
ATOM 645 C C . GLY A 1 88 ? 7.172 2.541 2.804 1.00 96.94 88 GLY A C 1
ATOM 646 O O . GLY A 1 88 ? 6.761 3.042 3.852 1.00 96.94 88 GLY A O 1
ATOM 647 N N . ASP A 1 89 ? 6.782 1.340 2.380 1.00 91.75 89 ASP A N 1
ATOM 648 C CA . ASP A 1 89 ? 5.789 0.515 3.069 1.00 91.75 89 ASP A CA 1
ATOM 649 C C . ASP A 1 89 ? 6.268 0.086 4.462 1.00 91.75 89 ASP A C 1
ATOM 651 O O . ASP A 1 89 ? 5.490 0.116 5.415 1.00 91.75 89 ASP A O 1
ATOM 655 N N . MET A 1 90 ? 7.551 -0.261 4.620 1.00 93.75 90 MET A N 1
ATOM 656 C CA . MET A 1 90 ? 8.130 -0.594 5.927 1.00 93.75 90 MET A CA 1
ATOM 657 C C . MET A 1 90 ? 8.148 0.615 6.865 1.00 93.75 90 MET A C 1
ATOM 659 O O . MET A 1 90 ? 7.744 0.493 8.022 1.00 93.75 90 MET A O 1
ATOM 663 N N . LEU A 1 91 ? 8.566 1.786 6.377 1.00 96.50 91 LEU A N 1
ATOM 664 C CA . LEU A 1 91 ? 8.539 3.025 7.157 1.00 96.50 91 LEU A CA 1
ATOM 665 C C . LEU A 1 91 ? 7.110 3.370 7.583 1.00 96.50 91 LEU A C 1
ATOM 667 O O . LEU A 1 91 ? 6.878 3.709 8.744 1.00 96.50 91 LEU A O 1
ATOM 671 N N . TRP A 1 92 ? 6.146 3.226 6.672 1.00 93.88 92 TRP A N 1
ATOM 672 C CA . TRP A 1 92 ? 4.738 3.453 6.972 1.00 93.88 92 TRP A CA 1
ATOM 673 C C . TRP A 1 92 ? 4.188 2.444 7.981 1.00 93.88 92 TRP A C 1
ATOM 675 O O . TRP A 1 92 ? 3.483 2.835 8.908 1.00 93.88 92 TRP A O 1
ATOM 685 N N . ALA A 1 93 ? 4.538 1.162 7.857 1.00 89.94 93 ALA A N 1
ATOM 686 C CA . ALA A 1 93 ? 4.130 0.124 8.799 1.00 89.94 93 ALA A CA 1
ATOM 687 C C . ALA A 1 93 ? 4.671 0.394 10.211 1.00 89.94 93 ALA A C 1
ATOM 689 O O . ALA A 1 93 ? 3.916 0.318 11.181 1.00 89.94 93 ALA A O 1
ATOM 690 N N . ILE A 1 94 ? 5.946 0.778 10.327 1.00 91.19 94 ILE A N 1
ATOM 691 C CA . ILE A 1 94 ? 6.567 1.150 11.606 1.00 91.19 94 ILE A CA 1
ATOM 692 C C . ILE A 1 94 ? 5.897 2.404 12.182 1.00 91.19 94 ILE A C 1
ATOM 694 O O . ILE A 1 94 ? 5.569 2.436 13.371 1.00 91.19 94 ILE A O 1
ATOM 698 N N . ALA A 1 95 ? 5.653 3.427 11.358 1.00 91.38 95 ALA A N 1
ATOM 699 C CA . ALA A 1 95 ? 4.967 4.644 11.787 1.00 91.38 95 ALA A CA 1
ATOM 700 C C . ALA A 1 95 ? 3.533 4.353 12.261 1.00 91.38 95 ALA A C 1
ATOM 702 O O . ALA A 1 95 ? 3.102 4.877 13.288 1.00 91.38 95 ALA A O 1
ATOM 703 N N . ALA A 1 96 ? 2.809 3.483 11.553 1.00 87.75 96 ALA A N 1
ATOM 704 C CA . ALA A 1 96 ? 1.463 3.059 11.913 1.00 87.75 96 ALA A CA 1
ATOM 705 C C . ALA A 1 96 ? 1.436 2.267 13.229 1.00 87.75 96 ALA A C 1
ATOM 707 O O . ALA A 1 96 ? 0.514 2.451 14.024 1.00 87.75 96 ALA A O 1
ATOM 708 N N . ASP A 1 97 ? 2.442 1.428 13.487 1.00 86.62 97 ASP A N 1
ATOM 709 C CA . ASP A 1 97 ? 2.568 0.696 14.750 1.00 86.62 97 ASP A CA 1
ATOM 710 C C . ASP A 1 97 ? 2.796 1.645 15.939 1.00 86.62 97 ASP A C 1
ATOM 712 O O . ASP A 1 97 ? 2.088 1.578 16.947 1.00 86.62 97 ASP A O 1
ATOM 716 N N . HIS A 1 98 ? 3.674 2.639 15.777 1.00 86.00 98 HIS A N 1
ATOM 717 C CA . HIS A 1 98 ? 3.861 3.686 16.786 1.00 86.00 98 HIS A CA 1
ATOM 718 C C . HIS A 1 98 ? 2.580 4.507 16.989 1.00 86.00 98 HIS A C 1
ATOM 720 O O . HIS A 1 98 ? 2.139 4.716 18.124 1.00 86.00 98 HIS A O 1
ATOM 726 N N . ALA A 1 99 ? 1.927 4.918 15.898 1.00 84.81 99 ALA A N 1
ATOM 727 C CA . ALA A 1 99 ? 0.689 5.689 15.943 1.00 84.81 99 ALA A CA 1
ATOM 728 C C . ALA A 1 99 ? -0.478 4.901 16.556 1.00 84.81 99 ALA A C 1
ATOM 730 O O . ALA A 1 99 ? -1.340 5.504 17.193 1.00 84.81 99 ALA A O 1
ATOM 731 N N . ARG A 1 100 ? -0.506 3.564 16.444 1.00 78.31 100 ARG A N 1
ATOM 732 C CA . ARG A 1 100 ? -1.534 2.703 17.058 1.00 78.31 100 ARG A CA 1
ATOM 733 C C . ARG A 1 100 ? -1.598 2.890 18.573 1.00 78.31 100 ARG A C 1
ATOM 735 O O . ARG A 1 100 ? -2.682 2.817 19.153 1.00 78.31 100 ARG A O 1
ATOM 742 N N . THR A 1 101 ? -0.466 3.152 19.228 1.00 73.31 101 THR A N 1
ATOM 743 C CA . THR A 1 101 ? -0.464 3.406 20.675 1.00 73.31 101 THR A CA 1
ATOM 744 C C . THR A 1 101 ? -1.117 4.741 21.045 1.00 73.31 101 THR A C 1
ATOM 746 O O . THR A 1 101 ? -1.797 4.802 22.073 1.00 73.31 101 THR A O 1
ATOM 749 N N . ALA A 1 102 ? -0.989 5.759 20.186 1.00 74.06 102 ALA A N 1
ATOM 750 C CA . ALA A 1 102 ? -1.600 7.081 20.340 1.00 74.06 102 ALA A CA 1
ATOM 751 C C . ALA A 1 102 ? -3.070 7.126 19.869 1.00 74.06 102 ALA A C 1
ATOM 753 O O . ALA A 1 102 ? -3.900 7.834 20.441 1.00 74.06 102 ALA A O 1
ATOM 754 N N . LEU A 1 103 ? -3.427 6.334 18.856 1.00 73.50 103 LEU A N 1
ATOM 755 C CA . LEU A 1 103 ? -4.768 6.229 18.280 1.00 73.50 103 LEU A CA 1
ATOM 756 C C . LEU A 1 103 ? -5.627 5.229 19.065 1.00 73.50 103 LEU A C 1
ATOM 758 O O . LEU A 1 103 ? -6.018 4.181 18.556 1.00 73.50 103 LEU A O 1
ATOM 762 N N . LYS A 1 104 ? -5.949 5.558 20.320 1.00 77.69 104 LYS A N 1
ATOM 763 C CA . LYS A 1 104 ? -6.849 4.760 21.173 1.00 77.69 104 LYS A CA 1
ATOM 764 C C . LYS A 1 104 ? -8.165 5.483 21.460 1.00 77.69 104 LYS A C 1
ATOM 766 O O . LYS A 1 104 ? -8.287 6.703 21.330 1.00 77.69 104 LYS A O 1
ATOM 771 N N . GLY A 1 105 ? -9.182 4.713 21.848 1.00 81.19 105 GLY A N 1
ATOM 772 C CA . GLY A 1 105 ? -10.471 5.236 22.305 1.00 81.19 105 GLY A CA 1
ATOM 773 C C . GLY A 1 105 ? -11.172 6.124 21.271 1.00 81.19 105 GLY A C 1
ATOM 774 O O . GLY A 1 105 ? -11.555 5.667 20.193 1.00 81.19 105 GLY A O 1
ATOM 775 N N . ARG A 1 106 ? -11.369 7.407 21.605 1.00 84.00 106 ARG A N 1
ATOM 776 C CA . ARG A 1 106 ? -12.109 8.360 20.758 1.00 84.00 106 ARG A CA 1
ATOM 777 C C . ARG A 1 106 ? -11.412 8.628 19.421 1.00 84.00 106 ARG A C 1
ATOM 779 O O . ARG A 1 106 ? -12.111 8.744 18.419 1.00 84.00 106 ARG A O 1
ATOM 786 N N . PHE A 1 107 ? -10.080 8.686 19.388 1.00 84.50 107 PHE A N 1
ATOM 787 C CA . PHE A 1 107 ? -9.331 8.953 18.155 1.00 84.50 107 PHE A CA 1
ATOM 788 C C . PHE A 1 107 ? -9.445 7.803 17.154 1.00 84.50 107 PHE A C 1
ATOM 790 O O . PHE A 1 107 ? -9.755 8.056 15.994 1.00 84.50 107 PHE A O 1
ATOM 797 N N . ALA A 1 108 ? -9.310 6.553 17.612 1.00 84.75 108 ALA A N 1
ATOM 798 C CA . ALA A 1 108 ? -9.538 5.370 16.777 1.00 84.75 108 ALA A CA 1
ATOM 799 C C . ALA A 1 108 ? -10.938 5.390 16.147 1.00 84.75 108 ALA A C 1
ATOM 801 O O . ALA A 1 108 ? -11.091 5.252 14.939 1.00 84.75 108 ALA A O 1
ATOM 802 N N . ARG A 1 109 ? -11.965 5.676 16.958 1.00 88.38 109 ARG A N 1
ATOM 803 C CA . ARG A 1 109 ? -13.351 5.754 16.481 1.00 88.38 109 ARG A CA 1
ATOM 804 C C . ARG A 1 109 ? -13.558 6.861 15.444 1.00 88.38 109 ARG A C 1
ATOM 806 O O . ARG A 1 109 ? -14.333 6.671 14.510 1.00 88.38 109 ARG A O 1
ATOM 813 N N . VAL A 1 110 ? -12.914 8.018 15.611 1.00 90.56 110 VAL A N 1
ATOM 814 C CA . VAL A 1 110 ? -12.979 9.107 14.624 1.00 90.56 110 VAL A CA 1
ATOM 815 C C . VAL A 1 110 ? -12.276 8.693 13.333 1.00 90.56 110 VAL A C 1
ATOM 817 O O . VAL A 1 110 ? -12.875 8.839 12.273 1.00 90.56 110 VAL A O 1
ATOM 820 N N . ALA A 1 111 ? -11.073 8.122 13.412 1.00 88.19 111 ALA A N 1
ATOM 821 C CA . ALA A 1 111 ? -10.336 7.641 12.244 1.00 88.19 111 ALA A CA 1
ATOM 822 C C . ALA A 1 111 ? -11.134 6.586 11.454 1.00 88.19 111 ALA A C 1
ATOM 824 O O . ALA A 1 111 ? -11.276 6.705 10.237 1.00 88.19 111 ALA A O 1
ATOM 825 N N . ASP A 1 112 ? -11.746 5.621 12.146 1.00 90.62 112 ASP A N 1
ATOM 826 C CA . ASP A 1 112 ? -12.597 4.597 11.531 1.00 90.62 112 ASP A CA 1
ATOM 827 C C . ASP A 1 112 ? -13.820 5.200 10.830 1.00 90.62 112 ASP A C 1
ATOM 829 O O . ASP A 1 112 ? -14.163 4.805 9.715 1.00 90.62 112 ASP A O 1
ATOM 833 N N . ARG A 1 113 ? -14.472 6.189 11.454 1.00 93.06 113 ARG A N 1
ATOM 834 C CA . ARG A 1 113 ? -15.627 6.878 10.859 1.00 93.06 113 ARG A CA 1
ATOM 835 C C . ARG A 1 113 ? -15.238 7.735 9.662 1.00 93.06 113 ARG A C 1
ATOM 837 O O . ARG A 1 113 ? -15.968 7.742 8.677 1.00 93.06 113 ARG A O 1
ATOM 844 N N . VAL A 1 114 ? -14.103 8.427 9.727 1.00 94.31 114 VAL A N 1
ATOM 845 C CA . VAL A 1 114 ? -13.566 9.188 8.591 1.00 94.31 114 VAL A CA 1
ATOM 846 C C . VAL A 1 114 ? -13.275 8.241 7.427 1.00 94.31 114 VAL A C 1
ATOM 848 O O . VAL A 1 114 ? -13.724 8.499 6.314 1.00 94.31 114 VAL A O 1
ATOM 851 N N . SER A 1 115 ? -12.624 7.104 7.690 1.00 92.88 115 SER A N 1
ATOM 852 C CA . SER A 1 115 ? -12.374 6.067 6.682 1.00 92.88 115 SER A CA 1
ATOM 853 C C . SER A 1 115 ? -13.675 5.542 6.057 1.00 92.88 115 SER A C 1
ATOM 855 O O . SER A 1 115 ? -13.804 5.486 4.834 1.00 92.88 115 SER A O 1
ATOM 857 N N . ALA A 1 116 ? -14.693 5.258 6.875 1.00 94.38 116 ALA A N 1
ATOM 858 C CA . ALA A 1 116 ? -16.010 4.842 6.395 1.00 94.38 116 ALA A CA 1
ATOM 859 C C . ALA A 1 116 ? -16.682 5.898 5.496 1.00 94.38 116 ALA A C 1
ATOM 861 O O . ALA A 1 116 ? -17.252 5.551 4.461 1.00 94.38 116 ALA A O 1
ATOM 862 N N . VAL A 1 117 ? -16.595 7.183 5.854 1.00 96.44 117 VAL A N 1
ATOM 863 C CA . VAL A 1 117 ? -17.138 8.283 5.038 1.00 96.44 117 VAL A CA 1
ATOM 864 C C . VAL A 1 117 ? -16.397 8.401 3.709 1.00 96.44 117 VAL A C 1
ATOM 866 O O . VAL A 1 117 ? -17.040 8.568 2.675 1.00 96.44 117 VAL A O 1
ATOM 869 N N . ILE A 1 118 ? -15.070 8.252 3.708 1.00 96.62 118 ILE A N 1
ATOM 870 C CA . ILE A 1 118 ? -14.265 8.250 2.478 1.00 96.62 118 ILE A CA 1
ATOM 871 C C . ILE A 1 118 ? -14.685 7.092 1.563 1.00 96.62 118 ILE A C 1
ATOM 873 O O . ILE A 1 118 ? -14.903 7.308 0.371 1.00 96.62 118 ILE A O 1
ATOM 877 N N . LEU A 1 119 ? -14.866 5.884 2.107 1.00 95.50 119 LEU A N 1
ATOM 878 C CA . LEU A 1 119 ? -15.326 4.719 1.342 1.00 95.50 119 LEU A CA 1
ATOM 879 C C . LEU A 1 119 ? -16.722 4.938 0.740 1.00 95.50 119 LEU A C 1
ATOM 881 O O . LEU A 1 119 ? -16.934 4.655 -0.441 1.00 95.50 119 LEU A O 1
ATOM 885 N N . ALA A 1 120 ? -17.657 5.491 1.517 1.00 95.38 120 ALA A N 1
ATOM 886 C CA . ALA A 1 120 ? -18.993 5.831 1.032 1.00 95.38 120 ALA A CA 1
ATOM 887 C C . ALA A 1 120 ? -18.954 6.918 -0.059 1.00 95.38 120 ALA A C 1
ATOM 889 O O . ALA A 1 120 ? -19.649 6.807 -1.070 1.00 95.38 120 ALA A O 1
ATOM 890 N N . GLY A 1 121 ? -18.100 7.935 0.105 1.00 94.81 121 GLY A N 1
ATOM 891 C CA . GLY A 1 121 ? -17.856 8.962 -0.908 1.00 94.81 121 GLY A CA 1
ATOM 892 C C . GLY A 1 121 ? -17.288 8.378 -2.204 1.00 94.81 121 GLY A C 1
ATOM 893 O O . GLY A 1 121 ? -17.763 8.710 -3.288 1.00 94.81 121 GLY A O 1
ATOM 894 N N . GLY A 1 122 ? -16.340 7.442 -2.102 1.00 93.00 122 GLY A N 1
ATOM 895 C CA . GLY A 1 122 ? -15.805 6.703 -3.246 1.00 93.00 122 GLY A CA 1
ATOM 896 C C . GLY A 1 122 ? -16.882 5.918 -4.000 1.00 93.00 122 GLY A C 1
ATOM 897 O O . GLY A 1 122 ? -16.929 5.972 -5.228 1.00 93.00 122 GLY A O 1
ATOM 898 N N . ALA A 1 123 ? -17.796 5.258 -3.281 1.00 93.38 123 ALA A N 1
ATOM 899 C CA . ALA A 1 123 ? -18.938 4.576 -3.891 1.00 93.38 123 ALA A CA 1
ATOM 900 C C . ALA A 1 123 ? -19.856 5.553 -4.645 1.00 93.38 123 ALA A C 1
ATOM 902 O O . ALA A 1 123 ? -20.259 5.274 -5.773 1.00 93.38 123 ALA A O 1
ATOM 903 N N . ALA A 1 124 ? -20.149 6.717 -4.055 1.00 93.44 124 ALA A N 1
ATOM 904 C CA . ALA A 1 124 ? -20.970 7.745 -4.690 1.00 93.44 124 ALA A CA 1
ATOM 905 C C . ALA A 1 124 ? -20.325 8.287 -5.977 1.00 93.44 124 ALA A C 1
ATOM 907 O O . ALA A 1 124 ? -21.007 8.425 -6.993 1.00 93.44 124 ALA A O 1
ATOM 908 N N . ILE A 1 125 ? -19.010 8.534 -5.961 1.00 93.69 125 ILE A N 1
ATOM 909 C CA . ILE A 1 125 ? -18.255 8.964 -7.147 1.00 93.69 125 ILE A CA 1
ATOM 910 C C . ILE A 1 125 ? -18.283 7.879 -8.227 1.00 93.69 125 ILE A C 1
ATOM 912 O O . ILE A 1 125 ? -18.538 8.191 -9.388 1.00 93.69 125 ILE A O 1
ATOM 916 N N . LEU A 1 126 ? -18.067 6.612 -7.861 1.00 91.44 126 LEU A N 1
ATOM 917 C CA . LEU A 1 126 ? -18.072 5.498 -8.810 1.00 91.44 126 LEU A CA 1
ATOM 918 C C . LEU A 1 126 ? -19.438 5.343 -9.496 1.00 91.44 126 LEU A C 1
ATOM 920 O O . LEU A 1 126 ? -19.500 5.192 -10.715 1.00 91.44 126 LEU A O 1
ATOM 924 N N . LEU A 1 127 ? -20.529 5.458 -8.732 1.00 91.69 127 LEU A N 1
ATOM 925 C CA . LEU A 1 127 ? -21.892 5.449 -9.271 1.00 91.69 127 LEU A CA 1
ATOM 926 C C . LEU A 1 127 ? -22.169 6.667 -10.157 1.00 91.69 127 LEU A C 1
ATOM 928 O O . LEU A 1 127 ? -22.835 6.537 -11.178 1.00 91.69 127 LEU A O 1
ATOM 932 N N . ALA A 1 128 ? -21.671 7.851 -9.794 1.00 89.06 128 ALA A N 1
ATOM 933 C CA . ALA A 1 128 ? -21.835 9.055 -10.606 1.00 89.06 128 ALA A CA 1
ATOM 934 C C . ALA A 1 128 ? -21.052 8.977 -11.927 1.00 89.06 128 ALA A C 1
ATOM 936 O O . ALA A 1 128 ? -21.546 9.430 -12.958 1.00 89.06 128 ALA A O 1
ATOM 937 N N . ALA A 1 129 ? -19.855 8.386 -11.905 1.00 86.12 129 ALA A N 1
ATOM 938 C CA . ALA A 1 129 ? -19.024 8.179 -13.086 1.00 86.12 129 ALA A CA 1
ATOM 939 C C . ALA A 1 129 ? -19.596 7.098 -14.015 1.00 86.12 129 ALA A C 1
ATOM 941 O O . ALA A 1 129 ? -19.573 7.283 -15.224 1.00 86.12 129 ALA A O 1
ATOM 942 N N . GLY A 1 130 ? -20.162 6.018 -13.464 1.00 78.81 130 GLY A N 1
ATOM 943 C CA . GLY A 1 130 ? -20.795 4.942 -14.239 1.00 78.81 130 GLY A CA 1
ATOM 944 C C . GLY A 1 130 ? -22.158 5.295 -14.851 1.00 78.81 130 GLY A C 1
ATOM 945 O O . GLY A 1 130 ? -22.724 4.491 -15.583 1.00 78.81 130 GLY A O 1
ATOM 946 N N . ARG A 1 131 ? -22.702 6.480 -14.543 1.00 71.31 131 ARG A N 1
ATOM 947 C CA . ARG A 1 131 ? -23.928 7.031 -15.153 1.00 71.31 131 ARG A CA 1
ATOM 948 C C . ARG A 1 131 ? -23.660 7.901 -16.389 1.00 71.31 131 ARG A C 1
ATOM 950 O O . ARG A 1 131 ? -24.623 8.414 -16.956 1.00 71.31 131 ARG A O 1
ATOM 957 N N . ARG A 1 132 ? -22.391 8.120 -16.742 1.00 58.34 132 ARG A N 1
ATOM 958 C CA . ARG A 1 132 ? -21.943 8.860 -17.930 1.00 58.34 132 ARG A CA 1
ATOM 959 C C . ARG A 1 132 ? -21.499 7.884 -19.008 1.00 58.34 132 ARG A C 1
ATOM 961 O O . ARG A 1 132 ? -21.689 8.235 -20.188 1.00 58.34 132 ARG A O 1
#